Protein AF-A0AAW4CIB1-F1 (afdb_monomer_lite)

Secondary structure (DSSP, 8-state):
--HHHHHHHHHHHHHHHHHHHHHHHHH--TTB-HHHHHHHHHHHHHHHHHHTHHHHT-PPPPHHHHHHHHHHHHHHHHHHHHHSSS--GGGB-PPPP--

Radius of gyration: 16.38 Å; chains: 1; bounding box: 45×24×47 Å

Foldseek 3Di:
DDLVVQLVLLLVLLVVLLVLLVVLLVLDDPQFDVVVNVVSVVSNVVSVCRNCCCVPVVDGDDPVVSVVSVVVSVVSVVCVVVPVPHPDPVRGNDDPPDD

Sequence (99 aa):
MNSHLWALLNTVVCGAIMVVCICRLSVMHVGIRKLVRLKYTLLLSGACAYGFQPFIFGTWPTPAGMFFVVTVFVGLLTSSHRWRRAAPIETETRPAELA

pLDDT: mean 74.53, std 7.91, range [51.78, 85.94]

Structure (mmCIF, N/CA/C/O backbone):
data_AF-A0AAW4CIB1-F1
#
_entry.id   AF-A0AAW4CIB1-F1
#
loop_
_atom_site.group_PDB
_atom_site.id
_atom_site.type_symbol
_atom_site.label_atom_id
_atom_site.label_alt_id
_atom_site.label_comp_id
_atom_site.label_asym_id
_atom_site.label_entity_id
_atom_site.label_seq_id
_atom_site.pdbx_PDB_ins_code
_atom_site.Cartn_x
_atom_site.Cartn_y
_atom_site.Cartn_z
_atom_site.occupancy
_atom_site.B_iso_or_equiv
_atom_site.auth_seq_id
_atom_site.auth_comp_id
_atom_site.auth_asym_id
_atom_site.auth_atom_id
_atom_site.pdbx_PDB_model_num
ATOM 1 N N . MET A 1 1 ? -20.599 2.404 15.939 1.00 51.78 1 MET A N 1
ATOM 2 C CA . MET A 1 1 ? -20.153 2.064 14.568 1.00 51.78 1 MET A CA 1
ATOM 3 C C . MET A 1 1 ? -19.140 0.934 14.689 1.00 51.78 1 MET A C 1
ATOM 5 O O . MET A 1 1 ? -18.101 1.144 15.296 1.00 51.78 1 MET A O 1
ATOM 9 N N . ASN A 1 2 ? -19.514 -0.279 14.273 1.00 58.88 2 ASN A N 1
ATOM 10 C CA . ASN A 1 2 ? -18.877 -1.541 14.676 1.00 58.88 2 ASN A CA 1
ATOM 11 C C . ASN A 1 2 ? -17.383 -1.608 14.320 1.00 58.88 2 ASN A C 1
ATOM 13 O O . ASN A 1 2 ? -17.016 -1.453 13.158 1.00 58.88 2 ASN A O 1
ATOM 17 N N . SER A 1 3 ? -16.536 -1.912 15.306 1.00 66.44 3 SER A N 1
ATOM 18 C CA . SER A 1 3 ? -15.075 -2.062 15.185 1.00 66.44 3 SER A CA 1
ATOM 19 C C . SER A 1 3 ? -14.669 -3.029 14.064 1.00 66.44 3 SER A C 1
ATOM 21 O O . SER A 1 3 ? -13.682 -2.814 13.364 1.00 66.44 3 SER A O 1
ATOM 23 N N . HIS A 1 4 ? -15.493 -4.052 13.823 1.00 71.19 4 HIS A N 1
ATOM 24 C CA . HIS A 1 4 ? -15.318 -5.032 12.750 1.00 71.19 4 HIS A CA 1
ATOM 25 C C . HIS A 1 4 ? -15.341 -4.419 11.342 1.00 71.19 4 HIS A C 1
ATOM 27 O O . HIS A 1 4 ? -14.606 -4.876 10.471 1.00 71.19 4 HIS A O 1
ATOM 33 N N . LEU A 1 5 ? -16.134 -3.364 11.120 1.00 77.19 5 LEU A N 1
ATOM 34 C CA . LEU A 1 5 ? -16.224 -2.696 9.819 1.00 77.19 5 LEU A CA 1
ATOM 35 C C . LEU A 1 5 ? -14.926 -1.939 9.498 1.00 77.19 5 LEU A C 1
ATOM 37 O O . LEU A 1 5 ? -14.444 -1.968 8.369 1.00 77.19 5 LEU A O 1
ATOM 41 N N . TRP A 1 6 ? -14.332 -1.309 10.515 1.00 72.38 6 TRP A N 1
ATOM 42 C CA . TRP A 1 6 ? -13.052 -0.610 10.403 1.00 72.38 6 TRP A CA 1
ATOM 43 C C . TRP A 1 6 ? -11.892 -1.564 10.135 1.00 72.38 6 TRP A C 1
ATOM 45 O O . TRP A 1 6 ? -11.031 -1.257 9.314 1.00 72.38 6 TRP A O 1
ATOM 55 N N . ALA A 1 7 ? -11.890 -2.736 10.773 1.00 75.06 7 ALA A N 1
ATOM 56 C CA . ALA A 1 7 ? -10.901 -3.770 10.489 1.00 75.06 7 ALA A CA 1
ATOM 57 C C . ALA A 1 7 ? -11.022 -4.302 9.054 1.00 75.06 7 ALA A C 1
ATOM 59 O O . ALA A 1 7 ? -10.008 -4.409 8.372 1.00 75.06 7 ALA A O 1
ATOM 60 N N . LEU A 1 8 ? -12.245 -4.564 8.578 1.00 80.25 8 LEU A N 1
ATOM 61 C CA . LEU A 1 8 ? -12.507 -4.987 7.196 1.00 80.25 8 LEU A CA 1
ATOM 62 C C . LEU A 1 8 ? -12.057 -3.944 6.168 1.00 80.25 8 LEU A C 1
ATOM 64 O O . LEU A 1 8 ? -11.401 -4.279 5.188 1.00 80.25 8 LEU A O 1
ATOM 68 N N . LEU A 1 9 ? -12.379 -2.669 6.388 1.00 80.00 9 LEU A N 1
ATOM 69 C CA . LEU A 1 9 ? -11.942 -1.601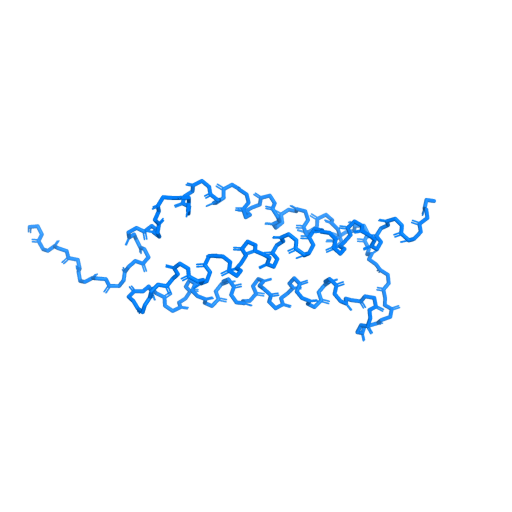 5.490 1.00 80.00 9 LEU A CA 1
ATOM 70 C C . LEU A 1 9 ? -10.416 -1.473 5.473 1.00 80.00 9 LEU A C 1
ATOM 72 O O . LEU A 1 9 ? -9.828 -1.357 4.399 1.00 80.00 9 LEU A O 1
ATOM 76 N N . ASN A 1 10 ? -9.768 -1.545 6.637 1.00 81.44 10 ASN A N 1
ATOM 77 C CA . ASN A 1 10 ? -8.314 -1.462 6.720 1.00 81.44 10 ASN A CA 1
ATOM 78 C C . ASN A 1 10 ? -7.635 -2.625 5.979 1.00 81.44 10 ASN A C 1
ATOM 80 O O . ASN A 1 10 ? -6.724 -2.399 5.186 1.00 81.44 10 ASN A O 1
ATOM 84 N N . THR A 1 11 ? -8.104 -3.863 6.164 1.00 79.50 11 THR A N 1
ATOM 85 C CA . THR A 1 11 ? -7.528 -5.032 5.479 1.00 79.50 11 THR A CA 1
ATOM 86 C C . THR A 1 11 ? -7.728 -4.974 3.969 1.00 79.50 11 THR A C 1
ATOM 88 O O . THR A 1 11 ? -6.798 -5.292 3.228 1.00 79.50 11 THR A O 1
ATOM 91 N N . VAL A 1 12 ? -8.887 -4.505 3.495 1.00 85.50 12 VAL A N 1
ATOM 92 C CA . VAL A 1 12 ? -9.151 -4.325 2.059 1.00 85.50 12 VAL A CA 1
ATOM 93 C C . VAL A 1 12 ? -8.220 -3.274 1.452 1.00 85.50 12 VAL A C 1
ATOM 95 O O . VAL A 1 12 ? -7.599 -3.535 0.420 1.00 85.50 12 VAL A O 1
ATOM 98 N N . VAL A 1 13 ? -8.069 -2.104 2.085 1.00 83.94 13 VAL A N 1
ATOM 99 C CA . VAL A 1 13 ? -7.218 -1.031 1.542 1.00 83.94 13 VAL A CA 1
ATOM 100 C C . VAL A 1 13 ? -5.738 -1.413 1.611 1.00 83.94 13 VAL A C 1
ATOM 102 O O . VAL A 1 13 ? -5.025 -1.269 0.617 1.00 83.94 13 VAL A O 1
ATOM 105 N N . CYS A 1 14 ? -5.269 -1.971 2.732 1.00 84.12 14 CYS A N 1
ATOM 106 C CA . CYS A 1 14 ? -3.901 -2.480 2.844 1.00 84.12 14 CYS A CA 1
ATOM 107 C C . CYS A 1 14 ? -3.626 -3.598 1.827 1.00 84.12 14 CYS A C 1
ATOM 109 O O . CYS A 1 14 ? -2.580 -3.585 1.180 1.00 84.12 14 CYS A O 1
ATOM 111 N N . GLY A 1 15 ? -4.574 -4.517 1.616 1.00 82.88 15 GLY A N 1
ATOM 112 C CA . GLY A 1 15 ? -4.481 -5.563 0.597 1.00 82.88 15 GLY A CA 1
ATOM 113 C C . GLY A 1 15 ? -4.349 -4.999 -0.818 1.00 82.88 15 GLY A C 1
ATOM 114 O O . GLY A 1 15 ? -3.456 -5.402 -1.564 1.00 82.88 15 GLY A O 1
ATOM 115 N N . ALA A 1 16 ? -5.167 -4.004 -1.172 1.00 85.44 16 ALA A N 1
ATOM 116 C CA . ALA A 1 16 ? -5.081 -3.330 -2.465 1.00 85.44 16 ALA A CA 1
ATOM 117 C C . ALA A 1 16 ? -3.718 -2.641 -2.670 1.00 85.44 16 ALA A C 1
ATOM 119 O O . ALA A 1 16 ? -3.130 -2.745 -3.749 1.00 85.44 16 ALA A O 1
ATOM 120 N N . ILE A 1 17 ? -3.175 -1.993 -1.631 1.00 85.38 17 ILE A N 1
ATOM 121 C CA . ILE A 1 17 ? -1.827 -1.404 -1.664 1.00 85.38 17 ILE A CA 1
ATOM 122 C C . ILE A 1 17 ? -0.769 -2.483 -1.920 1.00 85.38 17 ILE A C 1
ATOM 124 O O . ILE A 1 17 ? 0.087 -2.293 -2.786 1.00 85.38 17 ILE A O 1
ATOM 128 N N . MET A 1 18 ? -0.833 -3.619 -1.217 1.00 84.06 18 MET A N 1
ATOM 129 C CA . MET A 1 18 ? 0.126 -4.714 -1.397 1.00 84.06 18 MET A CA 1
ATOM 130 C C . MET A 1 18 ? 0.124 -5.245 -2.830 1.00 84.06 18 MET A C 1
ATOM 132 O O . MET A 1 18 ? 1.191 -5.361 -3.433 1.00 84.06 18 MET A O 1
ATOM 136 N N . VAL A 1 19 ? -1.057 -5.502 -3.401 1.00 84.56 19 VAL A N 1
ATOM 137 C CA . VAL A 1 19 ? -1.192 -5.981 -4.785 1.00 84.56 19 VAL A CA 1
ATOM 138 C C . VAL A 1 19 ? -0.570 -4.983 -5.763 1.00 84.56 19 VAL A C 1
ATOM 140 O O . VAL A 1 19 ? 0.250 -5.369 -6.593 1.00 84.56 19 VAL A O 1
ATOM 143 N N . VAL A 1 20 ? -0.874 -3.687 -5.627 1.00 83.00 20 VAL A N 1
ATOM 144 C CA . VAL A 1 20 ? -0.294 -2.643 -6.489 1.00 83.00 20 VAL A CA 1
ATOM 145 C C . VAL A 1 20 ? 1.231 -2.584 -6.354 1.00 83.00 20 VAL A C 1
ATOM 147 O O . VAL A 1 20 ? 1.929 -2.474 -7.364 1.00 83.00 20 VAL A O 1
ATOM 150 N N . CYS A 1 21 ? 1.762 -2.668 -5.133 1.00 82.31 21 CYS A N 1
ATOM 151 C CA . CYS A 1 21 ? 3.202 -2.667 -4.884 1.00 82.31 21 CYS A CA 1
ATOM 152 C C . CYS A 1 21 ? 3.892 -3.890 -5.504 1.00 82.31 21 CYS A C 1
ATOM 154 O O . CYS A 1 21 ? 4.918 -3.723 -6.162 1.00 82.31 21 CYS A O 1
ATOM 156 N N . ILE A 1 22 ? 3.323 -5.092 -5.358 1.00 81.75 22 ILE A N 1
ATOM 157 C CA . ILE A 1 22 ? 3.865 -6.333 -5.935 1.00 81.75 22 ILE A CA 1
ATOM 158 C C . ILE A 1 22 ? 3.843 -6.273 -7.465 1.00 81.75 22 ILE A C 1
ATOM 160 O O . ILE A 1 22 ? 4.871 -6.524 -8.090 1.00 81.75 22 ILE A O 1
ATOM 164 N N . CYS A 1 23 ? 2.722 -5.863 -8.070 1.00 80.94 23 CYS A N 1
ATOM 165 C CA . CYS A 1 23 ? 2.616 -5.709 -9.522 1.00 80.94 23 CYS A CA 1
ATOM 166 C C . CYS A 1 23 ? 3.639 -4.707 -10.077 1.00 80.94 23 CYS A C 1
ATOM 168 O O . CYS A 1 23 ? 4.194 -4.911 -11.152 1.00 80.94 23 CYS A O 1
ATOM 170 N N . ARG A 1 24 ? 3.929 -3.614 -9.359 1.00 77.06 24 ARG A N 1
ATOM 171 C CA . ARG A 1 24 ? 4.980 -2.675 -9.785 1.00 77.06 24 ARG A CA 1
ATOM 172 C C . ARG A 1 24 ? 6.376 -3.248 -9.599 1.00 77.06 24 ARG A C 1
ATOM 174 O O . ARG A 1 24 ? 7.230 -3.020 -10.449 1.00 77.06 24 ARG A O 1
ATOM 181 N N . LEU A 1 25 ? 6.608 -3.996 -8.522 1.00 79.00 25 LEU A N 1
ATOM 182 C CA . LEU A 1 25 ? 7.895 -4.632 -8.259 1.00 79.00 25 LEU A CA 1
ATOM 183 C C . LEU A 1 25 ? 8.221 -5.713 -9.301 1.00 79.00 25 LEU A C 1
ATOM 185 O O . LEU A 1 25 ? 9.382 -5.838 -9.682 1.00 79.00 25 LEU A O 1
ATOM 189 N N . SER A 1 26 ? 7.219 -6.448 -9.798 1.00 78.38 26 SER A N 1
ATOM 190 C CA . SER A 1 26 ? 7.406 -7.467 -10.841 1.00 78.38 26 SER A CA 1
ATOM 191 C C . SER A 1 26 ? 7.731 -6.868 -12.210 1.00 78.38 26 SER A C 1
ATOM 193 O O . SER A 1 26 ? 8.456 -7.479 -12.985 1.00 78.38 26 SER A O 1
ATOM 195 N N . VAL A 1 27 ? 7.232 -5.662 -12.500 1.00 72.88 27 VAL A N 1
ATOM 196 C CA . VAL A 1 27 ? 7.552 -4.915 -13.732 1.00 72.88 27 VAL A CA 1
ATOM 197 C C . VAL A 1 27 ? 8.939 -4.249 -13.650 1.00 72.88 27 VAL A C 1
ATOM 199 O O . VAL A 1 27 ? 9.493 -3.828 -14.664 1.00 72.88 27 VAL A O 1
ATOM 202 N N . MET A 1 28 ? 9.550 -4.158 -12.462 1.00 70.44 28 MET A N 1
ATOM 203 C CA . MET A 1 28 ? 10.891 -3.591 -12.319 1.00 70.44 28 MET A CA 1
AT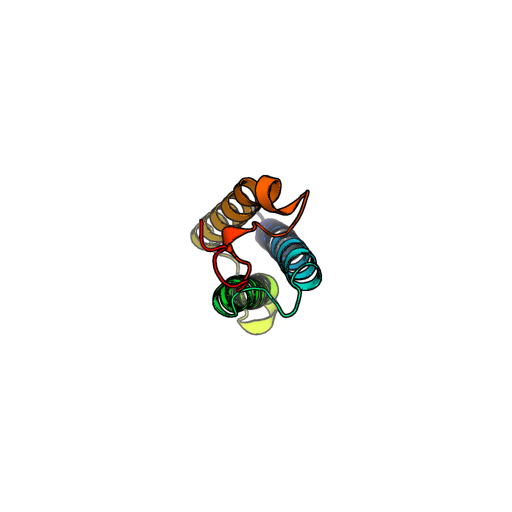OM 204 C C . MET A 1 28 ? 11.992 -4.572 -12.741 1.00 70.44 28 MET A C 1
ATOM 206 O O . MET A 1 28 ? 12.321 -5.512 -12.015 1.00 70.44 28 MET A O 1
ATOM 210 N N . HIS A 1 29 ? 12.643 -4.284 -13.868 1.00 68.38 29 HIS A N 1
ATOM 211 C CA . HIS A 1 29 ? 13.847 -4.986 -14.319 1.00 68.38 29 HIS A CA 1
ATOM 212 C C . HIS A 1 29 ? 15.125 -4.522 -13.591 1.00 68.38 29 HIS A C 1
ATOM 214 O O . HIS A 1 29 ? 15.151 -3.495 -12.910 1.00 68.38 29 HIS A O 1
ATOM 220 N N . VAL A 1 30 ? 16.216 -5.280 -13.766 1.00 62.22 30 VAL A N 1
ATOM 221 C CA . VAL A 1 30 ? 17.544 -5.037 -13.157 1.00 62.22 30 VAL A CA 1
ATOM 222 C C . VAL A 1 30 ? 18.109 -3.640 -13.471 1.00 62.22 30 VAL A C 1
ATOM 224 O O . VAL A 1 30 ? 18.872 -3.106 -12.672 1.00 62.22 30 VAL A O 1
ATOM 227 N N . GLY A 1 31 ? 17.692 -3.021 -14.580 1.00 60.16 31 GLY A N 1
ATOM 228 C CA . GLY A 1 31 ? 18.120 -1.682 -15.007 1.00 60.16 31 GLY A CA 1
ATOM 229 C C . GLY A 1 31 ? 17.395 -0.498 -14.353 1.00 60.16 31 GLY A C 1
ATOM 230 O O . GLY A 1 31 ? 17.564 0.625 -14.818 1.00 60.16 31 GLY A O 1
ATOM 231 N N . ILE A 1 32 ? 16.567 -0.709 -13.323 1.00 68.19 32 ILE A N 1
ATOM 232 C CA . ILE A 1 32 ? 15.870 0.375 -12.609 1.00 68.19 32 ILE A CA 1
ATOM 233 C C . ILE A 1 32 ? 16.621 0.766 -11.332 1.00 68.19 32 ILE A C 1
ATOM 235 O O . ILE A 1 32 ? 17.098 -0.086 -10.579 1.00 68.19 32 ILE A O 1
ATOM 239 N N . ARG A 1 33 ? 16.675 2.075 -11.044 1.00 70.62 33 ARG A N 1
ATOM 240 C CA . ARG A 1 33 ? 17.303 2.640 -9.837 1.00 70.62 33 ARG A CA 1
ATOM 241 C C . ARG A 1 33 ? 16.845 1.906 -8.569 1.00 70.62 33 ARG A C 1
ATOM 243 O O . ARG A 1 33 ? 15.660 1.906 -8.226 1.00 70.62 33 ARG A O 1
ATOM 250 N N . LYS A 1 34 ? 17.810 1.372 -7.805 1.00 72.69 34 LYS A N 1
ATOM 251 C CA . LYS A 1 34 ? 17.593 0.661 -6.523 1.00 72.69 34 LYS A CA 1
ATOM 252 C C . LYS A 1 34 ? 16.722 1.449 -5.534 1.00 72.69 34 LYS A C 1
ATOM 254 O O . LYS A 1 34 ? 15.965 0.860 -4.773 1.00 72.69 34 LYS A O 1
ATOM 259 N N . LEU A 1 35 ? 16.785 2.779 -5.590 1.00 73.44 35 LEU A N 1
ATOM 260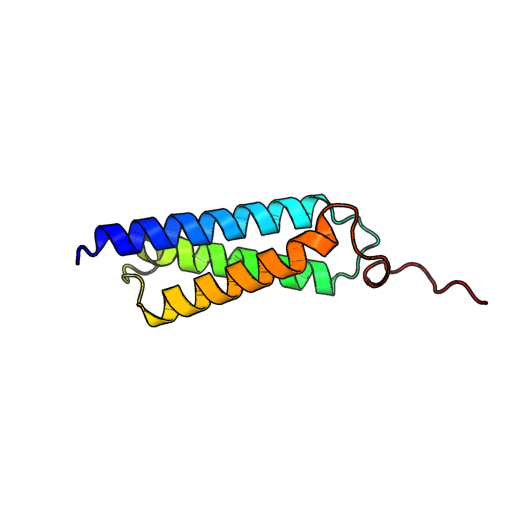 C CA . LEU A 1 35 ? 16.016 3.694 -4.742 1.00 73.44 35 LEU A CA 1
ATOM 261 C C . LEU A 1 35 ? 14.499 3.604 -4.993 1.00 73.44 35 LEU A C 1
ATOM 263 O O . LEU A 1 35 ? 13.701 3.672 -4.062 1.00 73.44 35 LEU A O 1
ATOM 267 N N . VAL A 1 36 ? 14.086 3.379 -6.244 1.00 72.94 36 VAL A N 1
ATOM 268 C CA . VAL A 1 36 ? 12.667 3.224 -6.595 1.00 72.94 36 VAL A CA 1
ATOM 269 C C . VAL A 1 36 ? 12.156 1.871 -6.100 1.00 72.94 36 VAL A C 1
ATOM 271 O O . VAL A 1 36 ? 11.064 1.806 -5.539 1.00 72.94 36 VAL A O 1
ATOM 274 N N . ARG A 1 37 ? 12.970 0.811 -6.224 1.00 74.44 37 ARG A N 1
ATOM 275 C CA . ARG A 1 37 ? 12.692 -0.495 -5.602 1.00 74.44 37 ARG A CA 1
ATOM 276 C C . ARG A 1 37 ? 12.509 -0.356 -4.092 1.00 74.44 37 ARG A C 1
ATOM 278 O O . ARG A 1 37 ? 11.486 -0.796 -3.580 1.00 74.44 37 ARG A O 1
ATOM 285 N N . LEU A 1 38 ? 13.435 0.334 -3.418 1.00 80.38 38 LEU A N 1
ATOM 286 C CA . LEU A 1 38 ? 13.389 0.563 -1.970 1.00 80.38 38 LEU A CA 1
ATOM 287 C C . LEU A 1 38 ? 12.088 1.257 -1.534 1.00 80.38 38 LEU A C 1
ATOM 289 O O . LEU A 1 38 ? 11.467 0.866 -0.548 1.00 80.38 38 LEU A O 1
ATOM 293 N N . LYS A 1 39 ? 11.643 2.267 -2.292 1.00 80.38 39 LYS A N 1
ATOM 294 C CA . LYS A 1 39 ? 10.396 2.987 -2.009 1.00 80.38 39 LYS A CA 1
ATOM 295 C C . LYS A 1 39 ? 9.189 2.046 -1.998 1.00 80.38 39 LYS A C 1
ATOM 297 O O . LYS A 1 39 ? 8.410 2.079 -1.050 1.00 80.38 39 LYS A O 1
ATOM 302 N N . TYR A 1 40 ? 9.030 1.209 -3.024 1.00 76.62 40 TYR A N 1
ATOM 303 C CA . TYR A 1 40 ? 7.890 0.287 -3.089 1.00 76.62 40 TYR A CA 1
ATOM 304 C C . TYR A 1 40 ? 8.004 -0.868 -2.095 1.00 76.62 40 TYR A C 1
ATOM 306 O O . TYR A 1 40 ? 6.981 -1.294 -1.570 1.00 76.62 40 TYR A O 1
ATOM 314 N N . THR A 1 41 ? 9.212 -1.338 -1.771 1.00 79.69 41 THR A N 1
ATOM 315 C CA . THR A 1 41 ? 9.401 -2.361 -0.731 1.00 79.69 41 THR A CA 1
ATOM 316 C C . THR A 1 41 ? 9.089 -1.825 0.665 1.00 79.69 41 THR A C 1
ATOM 318 O O . THR A 1 41 ? 8.488 -2.539 1.458 1.00 79.69 41 THR A O 1
ATOM 321 N N . LEU A 1 42 ? 9.437 -0.564 0.957 1.00 81.31 42 LEU A N 1
ATOM 322 C CA . LEU A 1 42 ? 9.079 0.100 2.218 1.00 81.31 42 LEU A CA 1
ATOM 323 C C . LEU A 1 42 ? 7.570 0.356 2.321 1.00 81.31 42 LEU A C 1
ATOM 325 O O . LEU A 1 42 ? 6.972 0.156 3.373 1.00 81.31 42 LEU A O 1
ATOM 329 N N . LEU A 1 43 ? 6.935 0.765 1.219 1.00 82.50 43 LEU A N 1
ATOM 330 C CA . LEU A 1 43 ? 5.476 0.886 1.149 1.00 82.50 43 LEU A CA 1
ATOM 331 C C . LEU A 1 43 ? 4.786 -0.467 1.350 1.00 82.50 43 LEU A C 1
ATOM 333 O O . LEU A 1 43 ? 3.783 -0.538 2.054 1.00 82.50 43 LEU A O 1
ATOM 337 N N . LEU A 1 44 ? 5.333 -1.536 0.764 1.00 82.44 44 LEU A N 1
ATOM 338 C CA . LEU A 1 44 ? 4.831 -2.895 0.938 1.00 82.44 44 LEU A CA 1
ATOM 339 C C . LEU A 1 44 ? 4.951 -3.348 2.397 1.00 82.44 44 LEU A C 1
ATOM 341 O O . LEU A 1 44 ? 3.963 -3.803 2.961 1.00 82.44 44 LEU A O 1
ATOM 345 N N . SER A 1 45 ? 6.118 -3.186 3.027 1.00 82.31 45 SER A N 1
ATOM 346 C CA . SER A 1 45 ? 6.312 -3.594 4.423 1.00 82.31 45 SER A CA 1
ATOM 347 C C . SER A 1 45 ? 5.440 -2.789 5.388 1.00 82.31 45 SER A C 1
ATOM 349 O O . SER A 1 45 ? 4.860 -3.370 6.303 1.00 82.31 45 SER A O 1
ATOM 351 N N . GLY A 1 46 ? 5.274 -1.484 5.150 1.00 80.44 46 GLY A N 1
ATOM 352 C CA . GLY A 1 46 ? 4.360 -0.637 5.915 1.00 80.44 46 GLY A CA 1
ATOM 353 C C . GLY A 1 46 ? 2.896 -1.057 5.757 1.00 80.44 46 GLY A C 1
ATOM 354 O O . GLY A 1 46 ? 2.180 -1.163 6.749 1.00 80.44 46 GLY A O 1
ATOM 355 N N . ALA A 1 47 ? 2.459 -1.368 4.532 1.00 81.62 47 ALA A N 1
ATOM 356 C CA . ALA A 1 47 ? 1.105 -1.857 4.271 1.00 81.62 47 ALA A CA 1
ATOM 357 C C . ALA A 1 47 ? 0.853 -3.239 4.894 1.00 81.62 47 ALA A C 1
ATOM 359 O O . ALA A 1 47 ? -0.223 -3.456 5.448 1.00 81.62 47 ALA A O 1
ATOM 360 N N . CYS A 1 48 ? 1.841 -4.143 4.871 1.00 79.44 48 CYS A N 1
ATOM 361 C CA . CYS A 1 48 ? 1.783 -5.416 5.591 1.00 79.44 48 CYS A CA 1
ATOM 362 C C . CYS A 1 48 ? 1.640 -5.182 7.099 1.00 79.44 48 CYS A C 1
ATOM 364 O O . CYS A 1 48 ? 0.713 -5.698 7.716 1.00 79.44 48 CYS A O 1
ATOM 366 N N . ALA A 1 49 ? 2.528 -4.380 7.692 1.00 79.12 49 ALA A N 1
ATOM 367 C CA . ALA A 1 49 ? 2.525 -4.122 9.129 1.00 79.12 49 ALA A CA 1
ATOM 368 C C . ALA A 1 49 ? 1.211 -3.477 9.596 1.00 79.12 49 ALA A C 1
ATOM 370 O O . ALA A 1 49 ? 0.680 -3.851 10.638 1.00 79.12 49 ALA A O 1
ATOM 371 N N . TYR A 1 50 ? 0.657 -2.557 8.802 1.00 77.81 50 TYR A N 1
ATOM 372 C CA . TYR A 1 50 ? -0.589 -1.867 9.130 1.00 77.81 50 TYR A CA 1
ATOM 373 C C . TYR A 1 50 ? -1.843 -2.714 8.851 1.00 77.81 50 TYR A C 1
ATOM 375 O O . TYR A 1 50 ? -2.808 -2.677 9.615 1.00 77.81 50 TYR A O 1
ATOM 383 N N . GLY A 1 51 ? -1.832 -3.528 7.792 1.00 73.06 51 GLY A N 1
ATOM 384 C CA . GLY A 1 51 ? -2.922 -4.454 7.474 1.00 73.06 51 GLY A CA 1
ATOM 385 C C . GLY A 1 51 ? -3.029 -5.599 8.481 1.00 73.06 51 GLY A C 1
ATOM 386 O O . GLY A 1 51 ? -4.131 -5.981 8.870 1.00 73.06 51 GLY A O 1
ATOM 387 N N . PHE A 1 52 ? -1.885 -6.091 8.965 1.00 75.88 52 PHE A N 1
ATOM 388 C CA . PHE A 1 52 ? -1.796 -7.095 10.026 1.00 75.88 52 PHE A CA 1
ATOM 389 C C . PHE A 1 52 ? -1.703 -6.493 11.432 1.00 75.88 52 PHE A C 1
ATOM 391 O O . PHE A 1 52 ? -1.550 -7.240 12.394 1.00 75.88 52 PHE A O 1
ATOM 398 N N . GLN A 1 53 ? -1.857 -5.176 11.593 1.00 75.38 53 GLN A N 1
ATOM 399 C CA . GLN A 1 53 ? -1.862 -4.521 12.902 1.00 75.38 53 GLN A CA 1
ATOM 400 C C . GLN A 1 53 ? -2.794 -5.189 13.939 1.00 75.38 53 GLN A C 1
ATOM 402 O O . GLN A 1 53 ? -2.332 -5.413 15.060 1.00 75.38 53 GLN A O 1
ATOM 407 N N . PRO A 1 54 ? -4.040 -5.601 13.609 1.00 69.69 54 PRO A N 1
ATOM 408 C CA . PRO A 1 54 ? -4.886 -6.297 14.580 1.00 69.69 54 PRO A CA 1
ATOM 409 C C . PRO A 1 54 ? -4.346 -7.677 14.990 1.00 69.69 54 PRO A C 1
ATOM 411 O O . PRO A 1 54 ? -4.631 -8.125 16.095 1.00 69.69 54 PRO A O 1
ATOM 414 N N . PHE A 1 55 ? -3.558 -8.341 14.137 1.00 69.00 55 PHE A N 1
ATOM 415 C CA . PHE A 1 55 ? -2.996 -9.669 14.405 1.00 69.00 55 PHE A CA 1
ATOM 416 C C . PHE A 1 55 ? -1.625 -9.606 15.095 1.00 69.00 55 PHE A C 1
ATOM 418 O O . PHE A 1 55 ? -1.322 -10.439 15.940 1.00 69.00 55 PHE A O 1
ATOM 425 N N . ILE A 1 56 ? -0.800 -8.612 14.749 1.00 68.31 56 ILE A N 1
ATOM 426 C CA . ILE A 1 56 ? 0.572 -8.457 15.256 1.00 68.31 56 ILE A CA 1
ATOM 427 C C . ILE A 1 56 ? 0.598 -7.656 16.562 1.00 68.31 56 ILE A C 1
ATOM 429 O O . ILE A 1 56 ? 1.346 -7.995 17.473 1.00 68.31 56 ILE A O 1
ATOM 433 N N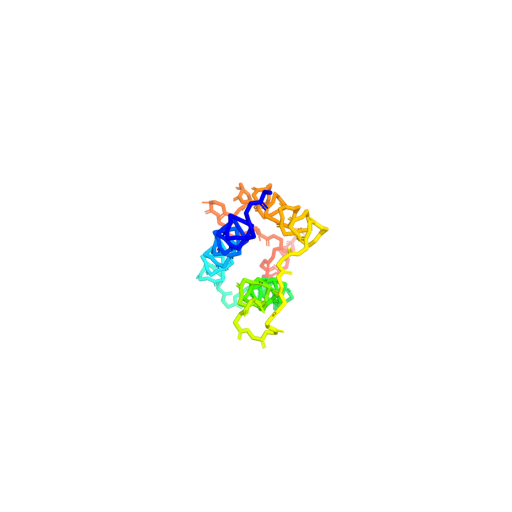 . PHE A 1 57 ? -0.203 -6.592 16.658 1.00 71.62 57 PHE A N 1
ATOM 434 C CA . PHE A 1 57 ? -0.144 -5.640 17.772 1.00 71.62 57 PHE A CA 1
ATOM 435 C C . PHE A 1 57 ? -1.387 -5.666 18.667 1.00 71.62 57 PHE A C 1
ATOM 437 O O . PHE A 1 57 ? -1.397 -4.998 19.696 1.00 71.62 57 PHE A O 1
ATOM 444 N N . GLY A 1 58 ? -2.447 -6.394 18.290 1.00 68.25 58 GLY A N 1
ATOM 445 C CA . GLY A 1 58 ? -3.703 -6.438 19.051 1.00 68.25 58 GLY A CA 1
ATOM 446 C C . GLY A 1 58 ? -4.418 -5.083 19.152 1.00 68.25 58 GLY A C 1
ATOM 447 O O . GLY A 1 58 ? -5.353 -4.929 19.935 1.00 68.25 58 GLY A O 1
ATOM 448 N N . THR A 1 59 ? -3.982 -4.086 18.374 1.00 70.31 59 THR A N 1
ATOM 449 C CA . THR A 1 59 ? -4.524 -2.727 18.382 1.00 70.31 59 THR A CA 1
ATOM 450 C C . THR A 1 59 ? -5.469 -2.516 17.208 1.00 70.31 59 THR A C 1
ATOM 452 O O . THR A 1 59 ? -5.176 -2.853 16.057 1.00 70.31 59 THR A O 1
ATOM 455 N N . TRP A 1 60 ? -6.628 -1.927 17.500 1.00 68.62 60 TRP A N 1
ATOM 456 C CA . TRP A 1 60 ? -7.629 -1.629 16.483 1.00 68.62 60 TRP A CA 1
ATOM 457 C C . TRP A 1 60 ? -7.202 -0.447 15.598 1.00 68.62 60 TRP A C 1
ATOM 459 O O . TRP A 1 60 ? -6.510 0.458 16.076 1.00 68.62 60 TRP A O 1
ATOM 469 N N . PRO A 1 61 ? -7.609 -0.429 14.314 1.00 66.75 61 PRO A N 1
ATOM 470 C CA . PRO A 1 61 ? -7.287 0.664 13.404 1.00 66.75 61 PRO A CA 1
ATOM 471 C C . PRO A 1 61 ? -7.850 1.982 13.934 1.00 66.75 61 PRO A C 1
ATOM 473 O O . PRO A 1 61 ? -9.032 2.070 14.273 1.00 66.75 61 PRO A O 1
ATOM 476 N N . THR A 1 62 ? -7.015 3.018 13.993 1.00 77.44 62 THR A N 1
ATOM 477 C CA . THR A 1 62 ? -7.460 4.355 14.390 1.00 77.44 62 THR A CA 1
ATOM 478 C C . THR A 1 62 ? -7.994 5.118 13.172 1.00 77.44 62 THR A C 1
ATOM 480 O O . THR A 1 62 ? -7.497 4.925 12.057 1.00 77.44 62 THR A O 1
ATOM 483 N N . PRO A 1 63 ? -8.963 6.037 13.349 1.00 75.62 63 PRO A N 1
ATOM 484 C CA . PRO A 1 63 ? -9.464 6.866 12.250 1.00 75.62 63 PRO A CA 1
ATOM 485 C C . PRO A 1 63 ? -8.350 7.656 11.544 1.00 75.62 63 PRO A C 1
ATOM 487 O O . PRO A 1 63 ? -8.340 7.763 10.319 1.00 75.62 63 PRO A O 1
ATOM 490 N N . ALA A 1 64 ? -7.373 8.156 12.310 1.00 77.69 64 ALA A N 1
ATOM 491 C CA . ALA A 1 64 ? -6.218 8.881 11.784 1.00 77.69 64 ALA A CA 1
ATOM 492 C C . ALA A 1 64 ? -5.329 8.003 10.888 1.00 77.69 64 ALA A C 1
ATOM 494 O O . ALA A 1 64 ? -4.882 8.442 9.829 1.00 77.69 64 ALA A O 1
ATOM 495 N N . GLY A 1 65 ? -5.098 6.748 11.276 1.00 77.75 65 GLY A N 1
ATOM 496 C CA . GLY A 1 65 ? -4.311 5.834 10.460 1.00 77.75 65 GLY A CA 1
ATOM 497 C C . GLY A 1 65 ? -5.052 5.363 9.208 1.00 77.75 65 GLY A C 1
ATOM 498 O O . GLY A 1 65 ? -4.444 5.274 8.146 1.00 77.75 65 GLY A O 1
ATOM 499 N N . MET A 1 66 ? -6.378 5.203 9.269 1.00 77.94 66 MET A N 1
ATOM 500 C CA . MET A 1 66 ? -7.192 4.991 8.065 1.00 77.94 66 MET A CA 1
ATOM 501 C C . MET A 1 66 ? -7.086 6.160 7.083 1.00 77.94 66 MET A C 1
ATOM 503 O O . MET A 1 66 ? -6.903 5.938 5.888 1.00 77.94 66 MET A O 1
ATOM 507 N N . PHE A 1 67 ? -7.131 7.404 7.569 1.00 83.00 67 PHE A N 1
ATOM 508 C CA . PHE A 1 67 ? -6.933 8.580 6.718 1.00 83.00 67 PHE A CA 1
ATOM 509 C C . PHE A 1 67 ? -5.555 8.569 6.039 1.00 83.00 67 PHE A C 1
ATOM 511 O O . PHE A 1 67 ? -5.446 8.811 4.835 1.00 83.00 67 PHE A O 1
ATOM 518 N N . PHE A 1 68 ? -4.505 8.213 6.782 1.00 82.00 68 PHE A N 1
ATOM 519 C CA . PHE A 1 68 ? -3.157 8.067 6.236 1.00 82.00 68 PHE A CA 1
ATOM 520 C C . PHE A 1 68 ? -3.086 6.989 5.143 1.00 82.00 68 PHE A C 1
ATOM 522 O O . PHE A 1 68 ? -2.616 7.261 4.038 1.00 82.00 68 PHE A O 1
ATOM 529 N N . VAL A 1 69 ? -3.610 5.791 5.410 1.00 82.81 69 VAL A N 1
ATOM 530 C CA . VAL A 1 69 ? -3.614 4.665 4.463 1.00 82.81 69 VAL A CA 1
ATOM 531 C C . VAL A 1 69 ? -4.395 5.003 3.191 1.00 82.81 69 VAL A C 1
ATOM 533 O O . VAL A 1 69 ? -3.914 4.737 2.089 1.00 82.81 69 VAL A O 1
ATOM 536 N N . VAL A 1 70 ? -5.556 5.653 3.316 1.00 83.62 70 VAL A N 1
ATOM 537 C CA . VAL A 1 70 ? -6.337 6.130 2.164 1.00 83.62 70 VAL A CA 1
ATOM 538 C C . VAL A 1 70 ? -5.547 7.161 1.360 1.00 83.62 70 VAL A C 1
ATOM 540 O O . VAL A 1 70 ? -5.506 7.077 0.135 1.00 83.62 70 VAL A O 1
ATOM 543 N N . THR A 1 71 ? -4.857 8.093 2.017 1.00 85.94 71 THR A N 1
ATOM 544 C CA . THR A 1 71 ? -4.032 9.103 1.332 1.00 85.94 71 THR A CA 1
ATOM 545 C C . THR A 1 71 ? -2.881 8.453 0.558 1.00 85.94 71 THR A C 1
ATOM 547 O O . THR A 1 71 ? -2.630 8.795 -0.600 1.00 85.94 71 THR A O 1
ATOM 550 N N . VAL A 1 72 ? -2.218 7.458 1.154 1.00 85.25 72 VAL A N 1
ATOM 551 C CA . VAL A 1 72 ? -1.178 6.657 0.490 1.00 85.25 72 VAL A CA 1
ATOM 552 C C . VAL A 1 72 ? -1.754 5.894 -0.704 1.00 85.25 72 VAL A C 1
ATOM 554 O O . VAL A 1 72 ? -1.150 5.890 -1.779 1.00 85.25 72 VAL A O 1
ATOM 557 N N . PHE A 1 73 ? -2.936 5.293 -0.553 1.00 84.44 73 PHE A N 1
ATOM 558 C CA . PHE A 1 73 ? -3.624 4.594 -1.636 1.00 84.44 73 PHE A CA 1
ATOM 559 C C . PHE A 1 73 ? -3.970 5.536 -2.796 1.00 84.44 73 PHE A C 1
ATOM 561 O O . PHE A 1 73 ? -3.671 5.227 -3.948 1.00 84.44 73 PHE A O 1
ATOM 568 N N . VAL A 1 74 ? -4.502 6.727 -2.511 1.00 84.62 74 VAL A N 1
ATOM 569 C CA . VAL A 1 74 ? -4.777 7.754 -3.527 1.00 84.62 74 VAL A CA 1
ATOM 570 C C . VAL A 1 74 ? -3.486 8.206 -4.219 1.00 84.62 74 VAL A C 1
ATOM 572 O O . VAL A 1 74 ? -3.458 8.307 -5.444 1.00 84.62 74 VAL A O 1
ATOM 575 N N . GLY A 1 75 ? -2.382 8.390 -3.488 1.00 82.38 75 GLY A N 1
ATOM 576 C CA . GLY A 1 75 ? -1.067 8.682 -4.077 1.00 82.38 75 GLY A CA 1
ATOM 577 C C . GLY A 1 75 ? -0.526 7.556 -4.978 1.00 82.38 75 GLY A C 1
ATOM 578 O O . GLY A 1 75 ? 0.134 7.791 -5.999 1.00 82.38 75 GLY A O 1
ATOM 579 N N . LEU A 1 76 ? -0.830 6.301 -4.646 1.00 80.00 76 LEU A N 1
ATOM 580 C CA . LEU A 1 76 ? -0.529 5.160 -5.510 1.00 80.00 76 LEU A CA 1
ATOM 581 C C . LEU A 1 76 ? -1.413 5.155 -6.761 1.00 80.00 76 LEU A C 1
ATOM 583 O O . LEU A 1 76 ? -0.903 4.888 -7.852 1.00 80.00 76 LEU A O 1
ATOM 587 N N . LEU A 1 77 ? -2.696 5.500 -6.640 1.00 81.94 77 LEU A N 1
ATOM 588 C CA . LEU A 1 77 ? -3.619 5.597 -7.770 1.00 81.94 77 LEU A CA 1
ATOM 589 C C . LEU A 1 77 ? -3.241 6.722 -8.736 1.00 81.94 77 LEU A C 1
ATOM 591 O O . LEU A 1 77 ? -3.186 6.479 -9.940 1.00 81.94 77 LEU A O 1
ATOM 595 N N . THR A 1 78 ? -2.894 7.913 -8.251 1.00 82.50 78 THR A N 1
ATOM 596 C CA . THR A 1 78 ? -2.456 9.022 -9.119 1.00 82.50 78 THR A CA 1
ATOM 597 C C . THR A 1 78 ? -1.178 8.671 -9.878 1.00 82.50 78 THR A C 1
ATOM 599 O O . THR A 1 78 ? -1.054 8.945 -11.070 1.00 82.50 78 THR A O 1
ATOM 602 N N . SER A 1 79 ? -0.250 7.958 -9.235 1.00 71.81 79 SER A N 1
ATOM 603 C CA . SER A 1 79 ? 0.952 7.454 -9.904 1.00 71.81 79 SER A CA 1
ATOM 604 C C . SER A 1 79 ? 0.710 6.212 -10.777 1.00 71.81 79 SER A C 1
ATOM 606 O O . SER A 1 79 ? 1.601 5.832 -11.535 1.00 71.81 79 SER A O 1
ATOM 608 N N . SER A 1 80 ? -0.467 5.574 -10.718 1.00 71.25 80 SER A N 1
ATOM 609 C CA . SER A 1 80 ? -0.765 4.332 -11.459 1.00 71.25 80 SER A CA 1
ATOM 610 C C . SER A 1 80 ? -0.839 4.530 -12.963 1.00 71.25 80 SER A C 1
ATOM 612 O O . SER A 1 80 ? -0.362 3.680 -13.713 1.00 71.25 80 SER A O 1
ATOM 614 N N . HIS A 1 81 ? -1.336 5.683 -13.409 1.00 69.00 81 HIS A N 1
ATOM 615 C CA . HIS A 1 81 ? -1.405 6.013 -14.827 1.00 69.00 81 HIS A CA 1
ATOM 616 C C . HIS A 1 81 ? -0.010 6.009 -15.472 1.00 69.00 81 HIS A C 1
ATOM 618 O O . HIS A 1 81 ? 0.161 5.550 -16.599 1.00 69.00 81 HIS A O 1
ATOM 624 N N . ARG A 1 82 ? 1.013 6.429 -14.714 1.00 69.19 82 ARG A N 1
ATOM 625 C CA . ARG A 1 82 ? 2.413 6.465 -15.160 1.00 69.19 82 ARG A CA 1
ATOM 626 C C . ARG A 1 82 ? 3.061 5.083 -15.254 1.00 69.19 82 ARG A C 1
ATOM 628 O O . ARG A 1 82 ? 4.035 4.932 -15.973 1.00 69.19 82 ARG A O 1
ATOM 635 N N . TRP A 1 83 ? 2.520 4.096 -14.541 1.00 67.00 83 TRP A N 1
ATOM 636 C CA . TRP A 1 83 ? 3.030 2.721 -14.485 1.00 67.00 83 TRP A CA 1
ATOM 637 C C . TRP A 1 83 ? 2.239 1.739 -15.361 1.00 67.00 83 TRP A C 1
ATOM 639 O O . TRP A 1 83 ? 2.644 0.590 -15.492 1.00 67.00 83 TRP A O 1
ATOM 649 N N . ARG A 1 84 ? 1.126 2.168 -15.977 1.00 67.12 84 ARG A N 1
ATOM 650 C CA . ARG A 1 84 ? 0.267 1.303 -16.808 1.00 67.12 84 ARG A CA 1
ATOM 651 C C . ARG A 1 84 ? 0.896 0.858 -18.132 1.00 67.12 84 ARG A C 1
ATOM 653 O O . ARG A 1 84 ? 0.469 -0.161 -18.657 1.00 67.12 84 ARG A O 1
ATOM 660 N N . ARG A 1 85 ? 1.831 1.628 -18.702 1.00 62.34 85 ARG A N 1
ATOM 661 C CA . ARG A 1 85 ? 2.396 1.357 -20.042 1.00 62.34 85 ARG A CA 1
ATOM 662 C C . ARG A 1 85 ? 3.832 0.829 -20.010 1.00 62.34 85 ARG A C 1
ATOM 664 O O . ARG A 1 85 ? 4.152 -0.047 -20.798 1.00 62.34 85 ARG A O 1
ATOM 671 N N . ALA A 1 86 ? 4.670 1.340 -19.112 1.00 62.28 86 ALA A N 1
ATOM 672 C CA . ALA A 1 86 ? 6.039 0.887 -18.868 1.00 62.28 86 ALA A CA 1
ATOM 673 C C . ALA A 1 86 ? 6.572 1.569 -17.598 1.00 62.28 86 ALA A C 1
ATOM 675 O O . ALA A 1 86 ? 5.976 2.540 -17.117 1.00 62.28 86 ALA A O 1
ATOM 676 N N . ALA A 1 87 ? 7.700 1.097 -17.063 1.00 65.19 87 ALA A N 1
ATOM 677 C CA . ALA A 1 87 ? 8.426 1.870 -16.064 1.00 65.19 87 ALA A CA 1
ATOM 678 C C . ALA A 1 87 ? 8.878 3.216 -16.677 1.00 65.19 87 ALA A C 1
ATOM 680 O O . ALA A 1 87 ? 9.315 3.243 -17.827 1.00 65.19 87 ALA A O 1
ATOM 681 N N . PRO A 1 88 ? 8.756 4.345 -15.956 1.00 67.19 88 PRO A N 1
ATOM 682 C CA . PRO A 1 88 ? 9.146 5.646 -16.489 1.00 67.19 88 PRO A CA 1
ATOM 683 C C . PRO A 1 88 ? 10.646 5.676 -16.816 1.00 67.19 88 PRO A C 1
ATOM 685 O O . PRO A 1 88 ? 11.461 5.292 -15.977 1.00 67.19 88 PRO A O 1
ATOM 688 N N . ILE A 1 89 ? 10.999 6.179 -18.001 1.00 66.25 89 ILE A N 1
ATOM 689 C CA . ILE A 1 89 ? 12.373 6.195 -18.544 1.00 66.25 89 ILE A CA 1
ATOM 690 C C . ILE A 1 89 ? 13.356 6.891 -17.585 1.00 66.25 89 ILE A C 1
ATOM 692 O O . ILE A 1 89 ? 14.476 6.432 -17.405 1.00 66.25 89 ILE A 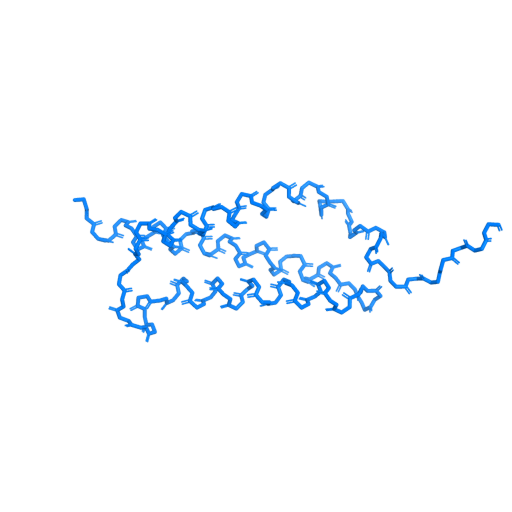O 1
ATOM 696 N N . GLU A 1 90 ? 12.908 7.912 -16.846 1.00 66.62 90 GLU A N 1
ATOM 697 C CA . GLU A 1 90 ? 13.703 8.603 -15.811 1.00 66.62 90 GLU A CA 1
ATOM 698 C C . GLU A 1 90 ? 14.197 7.694 -14.667 1.00 66.62 90 GLU A C 1
ATOM 700 O O . GLU A 1 90 ? 15.103 8.050 -13.909 1.00 66.62 90 GLU A O 1
ATOM 705 N N . THR A 1 91 ? 13.570 6.527 -14.493 1.00 63.75 91 THR A N 1
ATOM 706 C CA . THR A 1 91 ? 13.954 5.544 -13.472 1.00 63.75 91 THR A CA 1
ATOM 707 C C . THR A 1 91 ? 14.916 4.481 -13.987 1.00 63.75 91 THR A C 1
ATOM 709 O O . THR A 1 91 ? 15.469 3.738 -13.169 1.00 63.75 91 THR A O 1
ATOM 712 N N . GLU A 1 92 ? 15.159 4.437 -15.298 1.00 65.44 92 GLU A N 1
AT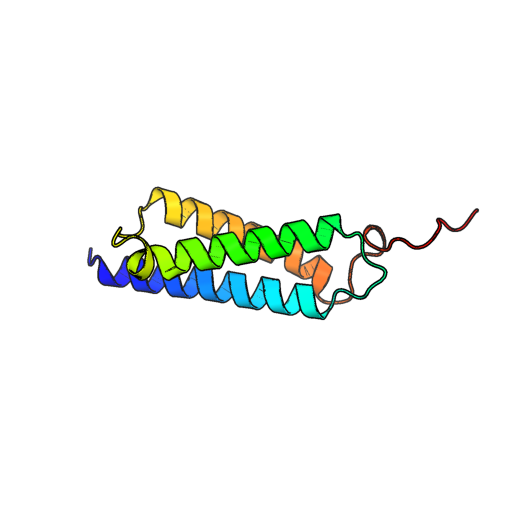OM 713 C CA . GLU A 1 92 ? 16.192 3.598 -15.890 1.00 65.44 92 GLU A CA 1
ATOM 714 C C . GLU A 1 92 ? 17.577 4.168 -15.555 1.00 65.44 92 GLU A C 1
ATOM 716 O O . GLU A 1 92 ? 17.823 5.371 -15.611 1.00 65.44 92 GLU A O 1
ATOM 721 N N . THR A 1 93 ? 18.510 3.299 -15.173 1.00 66.69 93 THR A N 1
ATOM 722 C CA . THR A 1 93 ? 19.925 3.650 -14.969 1.00 66.69 93 THR A CA 1
ATOM 723 C C . THR A 1 93 ? 20.724 3.585 -16.269 1.00 66.69 93 THR A C 1
ATOM 725 O O . THR A 1 93 ? 21.935 3.379 -16.226 1.00 66.69 93 THR A O 1
ATOM 728 N N . ARG A 1 94 ? 20.065 3.701 -17.429 1.00 63.53 94 ARG A N 1
ATOM 729 C CA . ARG A 1 94 ? 20.777 3.752 -18.706 1.00 63.53 94 ARG A CA 1
ATOM 730 C C . ARG A 1 94 ? 21.680 4.993 -18.734 1.00 63.53 94 ARG A C 1
ATOM 732 O O . ARG A 1 94 ? 21.297 6.023 -18.173 1.00 63.53 94 ARG A O 1
ATOM 739 N N . PRO A 1 95 ? 22.885 4.895 -19.320 1.00 63.06 95 PRO A N 1
ATOM 740 C CA . PRO A 1 95 ? 23.720 6.069 -19.533 1.00 63.06 95 PRO A CA 1
ATOM 741 C C . PRO A 1 95 ? 22.927 7.084 -20.363 1.00 63.06 95 PRO A C 1
ATOM 743 O O . PRO A 1 95 ? 22.216 6.693 -21.288 1.00 63.06 95 PRO A O 1
ATOM 746 N N . ALA A 1 96 ? 22.996 8.363 -19.986 1.00 64.38 96 ALA A N 1
ATOM 747 C CA . ALA A 1 96 ? 22.348 9.427 -20.744 1.00 64.38 96 ALA A CA 1
ATOM 748 C C . ALA A 1 96 ? 22.869 9.389 -22.187 1.00 64.38 96 ALA A C 1
ATOM 750 O O . ALA A 1 96 ? 24.084 9.332 -22.387 1.00 64.38 96 ALA A O 1
ATOM 751 N N . GLU A 1 97 ? 21.968 9.383 -23.172 1.00 60.69 97 GLU A N 1
ATOM 752 C CA . GLU A 1 97 ? 22.373 9.557 -24.566 1.00 60.69 97 GLU A CA 1
ATOM 753 C C . GLU A 1 97 ? 23.044 10.928 -24.680 1.00 60.69 97 GLU A C 1
ATOM 755 O O . GLU A 1 97 ? 22.448 11.958 -24.357 1.00 60.69 97 GLU A O 1
ATOM 760 N N . LEU A 1 98 ? 24.328 10.917 -25.041 1.00 61.97 98 LEU A N 1
ATOM 761 C CA . LEU A 1 98 ? 25.092 12.119 -25.342 1.00 61.97 98 LEU A CA 1
ATOM 762 C C . LEU A 1 98 ? 24.504 12.690 -26.637 1.00 61.97 98 LEU A C 1
ATOM 764 O O . LEU A 1 98 ? 24.702 12.105 -27.702 1.00 61.97 98 LEU A O 1
ATOM 768 N N . ALA A 1 99 ? 23.713 13.755 -26.497 1.00 59.03 99 ALA A N 1
ATOM 769 C CA . ALA A 1 99 ? 23.220 14.567 -27.605 1.00 59.03 99 ALA A CA 1
ATOM 770 C C . ALA A 1 99 ? 24.371 15.272 -28.336 1.00 59.03 99 ALA A C 1
ATOM 772 O O . ALA A 1 99 ? 25.360 15.637 -27.656 1.00 59.03 99 ALA A O 1
#